Protein AF-A0A3N5JMR2-F1 (afdb_monomer_lite)

Radius of gyration: 20.79 Å; chains: 1; bounding box: 47×35×54 Å

Sequence (107 aa):
MCTTQHGGSGHGRATCRPFFVTDALKPSELREVERLVRLNRKLLPEAWDDFFGRCIVPCATSVECTDDELHVVLTDGRTLSVRLVWFPRLLAATSAQRGDWRLIGGG

Foldseek 3Di:
DDDDDDDDDDDDPPPPDPPDVVVVDDPVRVVVVVVVCVVCVPVCVVVVCVVVVPDPDWFFDDWADDLFWIWTATPVGDIDIDTCVVVVVLNPDDNVVRVPDDGDDRD

pLDDT: mean 75.93, std 22.42, range [25.28, 97.31]

Secondary structure (DSSP, 8-state):
---------S----------GGGGS-HHHHHHHHHHHHHTTTHHHHHHHHHHHT--PPPEEEEEE-SSEEEEEETTS-EEEEEGGGSHHHHTS-HHHHH-----TT-

Structure (mmCIF, N/CA/C/O backbone):
data_AF-A0A3N5JMR2-F1
#
_entry.id   AF-A0A3N5JMR2-F1
#
loop_
_atom_site.group_PDB
_atom_site.id
_atom_site.type_symbol
_atom_site.label_atom_id
_atom_site.label_alt_id
_atom_site.label_comp_id
_atom_site.label_asym_id
_atom_site.label_entity_id
_atom_site.label_seq_id
_atom_site.pdbx_PDB_ins_code
_atom_site.Cartn_x
_atom_site.Cartn_y
_atom_site.Cartn_z
_atom_site.occupancy
_atom_site.B_iso_or_equiv
_atom_site.auth_seq_id
_atom_site.auth_comp_id
_atom_site.auth_asym_id
_atom_site.auth_atom_id
_atom_site.pdbx_PDB_model_num
ATOM 1 N N . MET A 1 1 ? 25.124 9.226 3.756 1.00 31.06 1 MET A N 1
ATOM 2 C CA . MET A 1 1 ? 26.314 8.853 4.552 1.00 31.06 1 MET A CA 1
ATOM 3 C C . MET A 1 1 ? 26.407 9.813 5.728 1.00 31.06 1 MET A C 1
ATOM 5 O O . MET A 1 1 ? 26.584 10.998 5.490 1.00 31.06 1 MET A O 1
ATOM 9 N N . CYS A 1 2 ? 26.207 9.344 6.962 1.00 25.28 2 CYS A N 1
ATOM 10 C CA . CYS A 1 2 ? 26.420 10.160 8.162 1.00 25.28 2 CYS A CA 1
ATOM 11 C C . CYS A 1 2 ? 27.854 9.959 8.649 1.00 25.28 2 CYS A C 1
ATOM 13 O O . CYS A 1 2 ? 28.236 8.839 8.974 1.00 25.28 2 CYS A O 1
ATOM 15 N N . THR A 1 3 ? 28.634 11.033 8.717 1.00 39.09 3 THR A N 1
ATOM 16 C CA . THR A 1 3 ? 29.876 11.069 9.493 1.00 39.09 3 THR A CA 1
ATOM 17 C C . THR A 1 3 ? 29.540 11.541 10.903 1.00 39.09 3 THR A C 1
ATOM 19 O O . THR A 1 3 ? 29.132 12.687 11.088 1.00 39.09 3 THR A O 1
ATOM 22 N N . THR A 1 4 ? 29.692 10.667 11.895 1.00 33.31 4 THR A N 1
ATOM 23 C CA . THR A 1 4 ? 29.564 11.030 13.311 1.00 33.31 4 THR A CA 1
ATOM 24 C C . THR A 1 4 ? 30.826 11.768 13.747 1.00 33.31 4 THR A C 1
ATOM 26 O O . THR A 1 4 ? 31.901 11.175 13.788 1.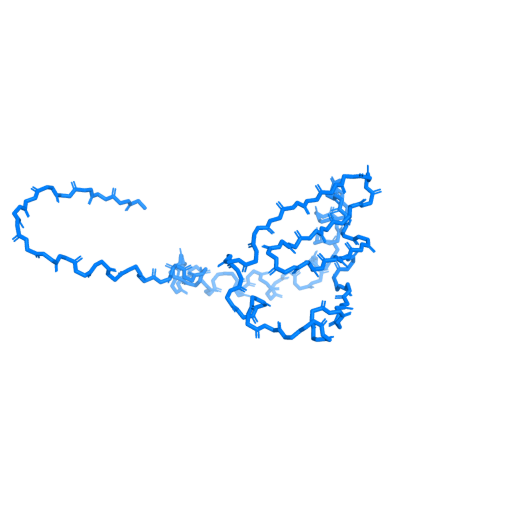00 33.31 4 THR A O 1
ATOM 29 N N . GLN A 1 5 ? 30.709 13.049 14.096 1.00 36.69 5 GLN A N 1
ATOM 30 C CA . GLN A 1 5 ? 31.699 13.720 14.939 1.00 36.69 5 GLN A CA 1
ATOM 31 C C . GLN A 1 5 ? 31.189 13.689 16.380 1.00 36.69 5 GLN A C 1
ATOM 33 O O . GLN A 1 5 ? 30.111 14.200 16.680 1.00 36.69 5 GLN A O 1
ATOM 38 N N . HIS A 1 6 ? 31.953 13.052 17.266 1.00 38.69 6 HIS A N 1
ATOM 39 C CA . HIS A 1 6 ? 31.729 13.128 18.704 1.00 38.69 6 HIS A CA 1
ATOM 40 C C . HIS A 1 6 ? 32.372 14.401 19.255 1.00 38.69 6 HIS A C 1
ATOM 42 O O . HIS A 1 6 ? 33.583 14.579 19.156 1.00 38.69 6 HIS A O 1
ATOM 48 N N . GLY A 1 7 ? 31.562 15.249 19.886 1.00 32.47 7 GLY A N 1
ATOM 49 C CA . GLY A 1 7 ? 32.048 16.357 20.698 1.00 32.47 7 GLY A CA 1
ATOM 50 C C . GLY A 1 7 ? 30.917 17.111 21.394 1.00 32.47 7 GLY A C 1
ATOM 51 O O . GLY A 1 7 ? 30.145 17.788 20.733 1.00 32.47 7 GLY A O 1
ATOM 52 N N . GLY A 1 8 ? 30.868 17.004 22.727 1.00 34.03 8 GLY A N 1
ATOM 53 C CA . GLY A 1 8 ? 30.405 18.069 23.627 1.00 34.03 8 GLY A CA 1
ATOM 54 C C . GLY A 1 8 ? 28.898 18.307 23.775 1.00 34.03 8 GLY A C 1
ATOM 55 O O . GLY A 1 8 ? 28.266 18.907 22.921 1.00 34.03 8 GLY A O 1
ATOM 56 N N . SER A 1 9 ? 28.371 17.891 24.931 1.00 44.53 9 SER A N 1
ATOM 57 C CA . SER A 1 9 ? 27.220 18.434 25.678 1.00 44.53 9 SER A CA 1
ATOM 58 C C . SER A 1 9 ? 26.415 19.590 25.047 1.00 44.53 9 SER A C 1
ATOM 60 O O . SER A 1 9 ? 26.922 20.700 24.899 1.00 44.53 9 SER A O 1
ATOM 62 N N . GLY A 1 10 ? 25.112 19.357 24.832 1.00 37.44 10 GLY A N 1
ATOM 63 C CA . GLY A 1 10 ? 24.105 20.419 24.715 1.00 37.44 10 GLY A CA 1
ATOM 64 C C . GLY A 1 10 ? 23.181 20.302 23.502 1.00 37.44 10 GLY A C 1
ATOM 65 O O . GLY A 1 10 ? 23.454 20.882 22.463 1.00 37.44 10 GLY A O 1
ATOM 66 N N . HIS A 1 11 ? 22.067 19.573 23.655 1.00 40.94 11 HIS A N 1
ATOM 67 C CA . HIS A 1 11 ? 20.834 19.664 22.850 1.00 40.94 11 HIS A CA 1
ATOM 68 C C . HIS A 1 11 ? 21.004 19.999 21.352 1.00 40.94 11 HIS A C 1
ATOM 70 O O . HIS A 1 11 ? 20.530 21.023 20.859 1.00 40.94 11 HIS A O 1
ATOM 76 N N . GLY A 1 12 ? 21.631 19.090 20.604 1.00 31.31 12 GLY A N 1
ATOM 77 C CA . GLY A 1 12 ? 21.671 19.154 19.146 1.00 31.31 12 GLY A CA 1
ATOM 78 C C . GLY A 1 12 ? 20.295 18.857 18.553 1.00 31.31 12 GLY A C 1
ATOM 79 O O . GLY A 1 12 ? 19.872 17.704 18.489 1.00 31.31 12 GLY A O 1
ATOM 80 N N . ARG A 1 13 ? 19.582 19.891 18.098 1.00 36.47 13 ARG A N 1
ATOM 81 C CA . ARG A 1 13 ? 18.386 19.726 17.264 1.00 36.47 13 ARG A CA 1
ATOM 82 C C . ARG A 1 13 ? 18.847 19.214 15.895 1.00 36.47 13 ARG A C 1
ATOM 84 O O . ARG A 1 13 ? 19.197 19.999 15.017 1.00 36.47 13 ARG A O 1
ATOM 91 N N . ALA A 1 14 ? 18.890 17.892 15.735 1.00 36.31 14 ALA A N 1
ATOM 92 C CA . ALA A 1 14 ? 19.157 17.252 14.455 1.00 36.31 14 ALA A CA 1
ATOM 93 C C . ALA A 1 14 ? 18.028 17.617 13.483 1.00 36.31 14 ALA A C 1
ATOM 95 O O . ALA A 1 14 ? 16.914 17.104 13.566 1.00 36.31 14 ALA A O 1
ATOM 96 N N . THR A 1 15 ? 18.300 18.554 12.577 1.00 39.81 15 THR A N 1
ATOM 97 C CA . THR A 1 15 ? 17.412 18.812 11.448 1.00 39.81 15 THR A CA 1
ATOM 98 C C . THR A 1 15 ? 17.746 17.787 10.373 1.00 39.81 15 THR A C 1
ATOM 100 O O . THR A 1 15 ? 18.621 17.983 9.535 1.00 39.81 15 THR A O 1
ATOM 103 N N . CYS A 1 16 ? 17.071 16.639 10.420 1.00 36.09 16 CYS A N 1
ATOM 104 C CA . CYS A 1 16 ? 17.042 15.737 9.277 1.00 36.09 16 CYS A CA 1
ATOM 105 C C . CYS A 1 16 ? 16.300 16.460 8.150 1.00 36.09 16 CYS A C 1
ATOM 107 O O . CYS A 1 16 ? 15.072 16.543 8.160 1.00 36.09 16 CYS A O 1
ATOM 109 N N . ARG A 1 17 ? 17.041 17.033 7.197 1.00 43.38 17 ARG A N 1
ATOM 110 C CA . ARG A 1 17 ? 16.448 17.454 5.927 1.00 43.38 17 ARG A CA 1
ATOM 111 C C . ARG A 1 17 ? 15.899 16.201 5.234 1.00 43.38 17 ARG A C 1
ATOM 113 O O . ARG A 1 17 ? 16.643 15.224 5.135 1.00 43.38 17 ARG A O 1
ATOM 120 N N . PRO A 1 18 ? 14.633 16.192 4.781 1.00 40.28 18 PRO A N 1
ATOM 121 C CA . PRO A 1 18 ? 14.132 15.091 3.976 1.00 40.28 18 PRO A CA 1
ATOM 122 C C . PRO A 1 18 ? 15.001 15.001 2.725 1.00 40.28 18 PRO A C 1
ATOM 124 O O . PRO A 1 18 ? 15.173 15.997 2.029 1.00 40.28 18 PRO A O 1
ATOM 127 N N . PHE A 1 19 ? 15.577 13.832 2.466 1.00 40.25 19 PHE A N 1
ATOM 128 C CA . PHE A 1 19 ? 16.265 13.577 1.211 1.00 40.25 19 PHE A CA 1
ATOM 129 C C . PHE A 1 19 ? 15.189 13.406 0.140 1.00 40.25 19 PHE A C 1
ATOM 131 O O . PHE A 1 19 ? 14.598 12.333 0.009 1.00 40.25 19 PHE A O 1
ATOM 138 N N . PHE A 1 20 ? 14.863 14.479 -0.575 1.00 43.94 20 PHE A N 1
ATOM 139 C CA . PHE A 1 20 ? 14.025 14.362 -1.760 1.00 43.94 20 PHE A CA 1
ATOM 140 C C . PHE A 1 20 ? 14.869 13.743 -2.876 1.00 43.94 20 PHE A C 1
ATOM 142 O O . PHE A 1 20 ? 16.053 14.037 -2.995 1.00 43.94 20 PHE A O 1
ATOM 149 N N . VAL A 1 21 ? 14.280 12.898 -3.727 1.00 48.41 21 VAL A N 1
ATOM 150 C CA . VAL A 1 21 ? 14.987 12.279 -4.871 1.00 48.41 21 VAL A CA 1
ATOM 151 C C . VAL A 1 21 ? 15.673 13.332 -5.762 1.00 48.41 21 VAL A C 1
ATOM 153 O O . VAL A 1 21 ? 16.700 13.061 -6.377 1.00 48.41 21 VAL A O 1
ATOM 156 N N . THR A 1 22 ? 15.163 14.565 -5.775 1.00 48.00 22 THR A N 1
ATOM 157 C CA . THR A 1 22 ? 15.752 15.711 -6.480 1.00 48.00 22 THR A CA 1
ATOM 158 C C . THR A 1 22 ? 17.050 16.237 -5.861 1.00 48.00 22 THR A C 1
ATOM 160 O O . THR A 1 22 ? 17.845 16.826 -6.583 1.00 48.00 22 THR A O 1
ATOM 163 N N . ASP A 1 23 ? 17.305 16.005 -4.569 1.00 55.50 23 ASP A N 1
ATOM 164 C CA . ASP A 1 23 ? 18.566 16.374 -3.902 1.00 55.50 23 ASP A CA 1
ATOM 165 C C . ASP A 1 23 ? 19.717 15.413 -4.256 1.00 55.50 23 ASP A C 1
ATOM 167 O O . ASP A 1 23 ? 20.884 15.704 -3.989 1.00 55.50 23 ASP A O 1
ATOM 171 N N . ALA A 1 24 ? 19.408 14.267 -4.873 1.00 63.91 24 ALA A N 1
ATOM 172 C CA . ALA A 1 24 ? 20.385 13.256 -5.271 1.00 63.91 24 ALA A CA 1
ATOM 173 C C . ALA A 1 24 ? 21.081 13.560 -6.610 1.00 63.91 24 ALA A C 1
ATOM 175 O O . ALA A 1 24 ? 22.109 12.954 -6.917 1.00 63.91 24 ALA A O 1
ATOM 176 N N . LEU A 1 25 ? 20.533 14.473 -7.420 1.00 72.25 25 LEU A N 1
ATOM 177 C CA . LEU A 1 25 ? 20.964 14.700 -8.800 1.00 72.25 25 LEU A CA 1
ATOM 178 C C . LEU A 1 25 ? 21.402 16.149 -9.011 1.00 72.25 25 LEU A C 1
ATOM 180 O O . LEU A 1 25 ? 20.690 17.099 -8.695 1.00 72.25 25 LEU A O 1
ATOM 184 N N . LYS A 1 26 ? 22.590 16.330 -9.594 1.00 86.25 26 LYS A N 1
ATOM 185 C CA . LYS A 1 26 ? 23.085 17.661 -9.966 1.00 86.25 26 LYS A CA 1
ATOM 186 C C . LYS A 1 26 ? 22.267 18.210 -11.149 1.00 86.25 26 LYS A C 1
ATOM 188 O O . LYS A 1 26 ? 21.781 17.429 -11.966 1.00 86.25 26 LYS A O 1
ATOM 193 N N . PRO A 1 27 ? 22.191 19.539 -11.347 1.00 83.38 27 PRO A N 1
ATOM 194 C CA . PRO A 1 27 ? 21.439 20.125 -12.462 1.00 83.38 27 PRO A CA 1
ATOM 195 C C . PRO A 1 27 ? 21.873 19.659 -13.863 1.00 83.38 27 PRO A C 1
ATOM 197 O O . PRO A 1 27 ? 21.063 19.673 -14.784 1.00 83.38 27 PRO A O 1
ATOM 200 N N . SER A 1 28 ? 23.139 19.262 -14.053 1.00 85.00 28 SER A N 1
ATOM 201 C CA . SER A 1 28 ? 23.612 18.661 -15.311 1.00 85.00 28 SER A CA 1
ATOM 202 C C . SER A 1 28 ? 23.012 17.281 -15.554 1.00 85.00 28 SER A C 1
ATOM 204 O O . SER A 1 28 ? 22.589 17.000 -16.669 1.00 85.00 28 SER A O 1
ATOM 206 N N . GLU A 1 29 ? 22.922 16.470 -14.502 1.00 84.44 29 GLU A N 1
ATOM 207 C CA . GLU A 1 29 ? 22.312 15.143 -14.543 1.00 84.44 29 GLU A CA 1
ATOM 208 C C . GLU A 1 29 ? 20.820 15.263 -14.852 1.00 84.44 29 GLU A C 1
ATOM 210 O O . GLU A 1 29 ? 20.305 14.523 -15.676 1.00 84.44 29 GLU A O 1
ATOM 215 N N . LEU A 1 30 ? 20.130 16.248 -14.265 1.00 84.12 30 LEU A N 1
ATOM 216 C CA . LEU A 1 30 ? 18.711 16.491 -14.548 1.00 84.12 30 LEU A CA 1
ATOM 217 C C . LEU A 1 30 ? 18.464 16.901 -16.004 1.00 84.12 30 LEU A C 1
ATOM 219 O O . LEU A 1 30 ? 17.535 16.394 -16.627 1.00 84.12 30 LEU A O 1
ATOM 223 N N . ARG A 1 31 ? 19.313 17.770 -16.570 1.00 86.69 31 ARG A N 1
ATOM 224 C CA . ARG A 1 31 ? 19.237 18.118 -17.999 1.00 86.69 31 ARG A CA 1
ATOM 225 C C . ARG A 1 31 ? 19.503 16.914 -18.892 1.00 86.69 31 ARG A C 1
ATOM 227 O O . ARG A 1 31 ? 18.872 16.776 -19.936 1.00 86.69 31 ARG A O 1
ATOM 234 N N . GLU A 1 32 ? 20.424 16.047 -18.487 1.00 89.44 32 GLU A N 1
ATOM 235 C CA . GLU A 1 32 ? 20.725 14.831 -19.231 1.00 89.44 32 GLU A CA 1
ATOM 236 C C . GLU A 1 32 ? 19.573 13.825 -19.155 1.00 89.44 32 GLU A C 1
ATOM 238 O 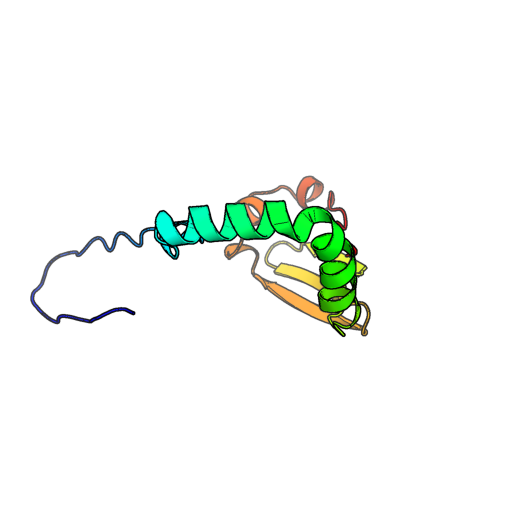O . GLU A 1 32 ? 19.162 13.292 -20.182 1.00 89.44 32 GLU A O 1
ATOM 243 N N . VAL A 1 33 ? 18.962 13.644 -17.984 1.00 87.56 33 VAL A N 1
ATOM 244 C CA . VAL A 1 33 ? 17.739 12.846 -17.826 1.00 87.56 33 VAL A CA 1
ATOM 245 C C . VAL A 1 33 ? 16.617 13.404 -18.700 1.00 87.56 33 VAL A C 1
ATOM 247 O O . VAL A 1 33 ? 15.987 12.644 -19.429 1.00 87.56 33 VAL A O 1
ATOM 250 N N . GLU A 1 34 ? 16.391 14.720 -18.708 1.00 89.00 34 GLU A N 1
ATOM 251 C CA . GLU A 1 34 ? 15.373 15.341 -19.562 1.00 89.00 34 GLU A CA 1
ATOM 252 C C . GLU A 1 34 ? 15.653 15.097 -21.055 1.00 89.00 34 GLU A C 1
ATOM 254 O O . GLU A 1 34 ? 14.752 14.713 -21.810 1.00 89.00 34 GLU A O 1
ATOM 259 N N . ARG A 1 35 ? 16.914 15.258 -21.481 1.00 92.19 35 ARG A N 1
ATOM 260 C CA . ARG A 1 35 ? 17.359 14.965 -22.851 1.00 92.19 35 ARG A CA 1
ATOM 261 C C . ARG A 1 35 ? 17.058 13.514 -23.211 1.00 92.19 35 ARG A C 1
ATOM 263 O O . ARG A 1 35 ? 16.467 13.256 -24.260 1.00 92.19 35 ARG A O 1
ATOM 270 N N . LEU A 1 36 ? 17.425 12.576 -22.343 1.00 88.00 36 LEU A N 1
ATOM 271 C CA . LEU A 1 36 ? 17.224 11.146 -22.555 1.00 88.00 36 LEU A CA 1
ATOM 272 C C . LEU A 1 36 ? 15.738 10.772 -22.573 1.00 88.00 36 LEU A C 1
ATOM 274 O O . LEU A 1 36 ? 15.333 9.992 -23.436 1.00 88.00 36 LEU A O 1
ATOM 278 N N . VAL A 1 37 ? 14.913 11.369 -21.709 1.00 88.94 37 VAL A N 1
ATOM 279 C CA . VAL A 1 37 ? 13.455 11.171 -21.702 1.00 88.94 37 VAL A CA 1
ATOM 280 C C . VAL A 1 37 ? 12.829 11.658 -23.006 1.00 88.94 37 VAL A C 1
ATOM 282 O O . VAL A 1 37 ? 12.031 10.950 -23.622 1.00 88.94 37 VAL A O 1
ATOM 285 N N . ARG A 1 38 ? 13.227 12.842 -23.484 1.00 86.88 38 ARG A N 1
ATOM 286 C CA . ARG A 1 38 ? 12.743 13.392 -24.755 1.00 86.88 38 ARG A CA 1
ATOM 287 C C . ARG A 1 38 ? 13.166 12.531 -25.949 1.00 86.88 38 ARG A C 1
ATOM 289 O O . ARG A 1 38 ? 12.336 12.274 -26.821 1.00 86.88 38 ARG A O 1
ATOM 296 N N . LEU A 1 39 ? 14.426 12.091 -25.993 1.00 90.81 39 LEU A N 1
ATOM 297 C CA . LEU A 1 39 ? 14.964 11.279 -27.091 1.00 90.81 39 LEU A CA 1
ATOM 298 C C . LEU A 1 39 ? 14.333 9.883 -27.153 1.00 90.81 39 LEU A C 1
ATOM 300 O O . LEU A 1 39 ? 14.084 9.377 -28.244 1.00 90.81 39 LEU A O 1
ATOM 304 N N . ASN A 1 40 ? 14.011 9.289 -26.002 1.00 87.69 40 ASN A N 1
ATOM 305 C CA . ASN A 1 40 ? 13.494 7.923 -25.915 1.00 87.69 40 ASN A CA 1
ATOM 306 C C . ASN A 1 40 ? 11.980 7.855 -25.685 1.00 87.69 40 ASN A C 1
ATOM 308 O O . ASN A 1 40 ? 11.467 6.788 -25.373 1.00 87.69 40 ASN A O 1
ATOM 312 N N . ARG A 1 41 ? 11.231 8.951 -25.882 1.00 82.75 41 ARG A N 1
ATOM 313 C CA . ARG A 1 41 ? 9.784 9.031 -25.592 1.00 82.75 41 ARG A CA 1
ATOM 314 C C . ARG A 1 41 ? 8.948 7.875 -26.164 1.00 82.75 41 ARG A C 1
ATOM 316 O O . ARG A 1 41 ? 7.928 7.539 -25.581 1.00 82.75 41 ARG A O 1
ATOM 323 N N . LYS A 1 42 ? 9.340 7.305 -27.310 1.00 80.94 42 LYS A N 1
ATOM 324 C CA . LYS A 1 42 ? 8.647 6.160 -27.934 1.00 80.94 42 LYS A CA 1
ATOM 325 C C . LYS A 1 42 ? 9.052 4.805 -27.348 1.00 80.94 42 LYS A C 1
ATOM 327 O O . LYS A 1 42 ? 8.218 3.921 -27.276 1.00 80.94 42 LYS A O 1
ATOM 332 N N . LEU A 1 43 ? 10.312 4.668 -26.941 1.00 75.75 43 LEU A N 1
ATOM 333 C CA . LEU A 1 43 ? 10.880 3.427 -26.409 1.00 75.75 43 LEU A CA 1
ATOM 334 C C . LEU A 1 43 ? 10.635 3.282 -24.908 1.00 75.75 43 LEU A C 1
ATOM 336 O O . LEU A 1 43 ? 10.589 2.170 -24.402 1.00 75.75 43 LEU A O 1
ATOM 340 N N . LEU A 1 44 ? 10.482 4.400 -24.192 1.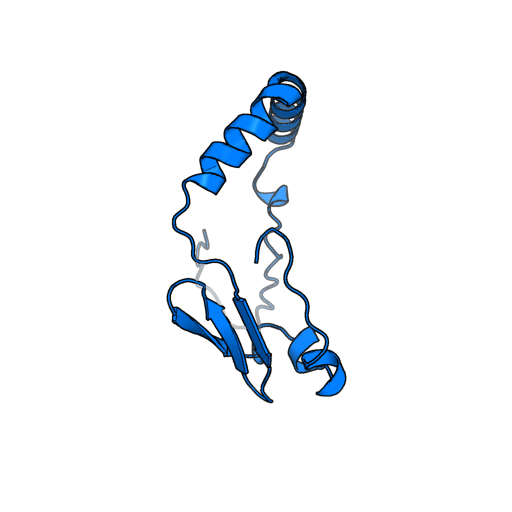00 72.62 44 LEU A N 1
ATOM 341 C CA . LEU A 1 44 ? 10.236 4.387 -22.757 1.00 72.62 44 LEU A CA 1
ATOM 342 C C . LEU A 1 44 ? 8.949 3.637 -22.399 1.00 72.62 44 LEU A C 1
ATOM 344 O O . LEU A 1 44 ? 9.065 2.776 -21.550 1.00 72.62 44 LEU A O 1
ATOM 348 N N . PRO A 1 45 ? 7.779 3.852 -23.029 1.00 66.50 45 PRO A N 1
ATOM 349 C CA . PRO A 1 45 ? 6.580 3.074 -22.711 1.00 66.50 45 PRO A CA 1
ATOM 350 C C . PRO A 1 45 ? 6.779 1.564 -22.906 1.00 66.50 45 PRO A C 1
ATOM 352 O O . PRO A 1 45 ? 6.539 0.801 -21.983 1.00 66.50 45 PRO A O 1
ATOM 355 N N . GLU A 1 46 ? 7.320 1.143 -24.055 1.00 63.56 46 GLU A N 1
ATOM 356 C CA . GLU A 1 46 ? 7.533 -0.279 -24.366 1.00 63.56 46 GLU A CA 1
ATOM 357 C C . GLU A 1 46 ? 8.547 -0.937 -23.418 1.00 63.56 46 GLU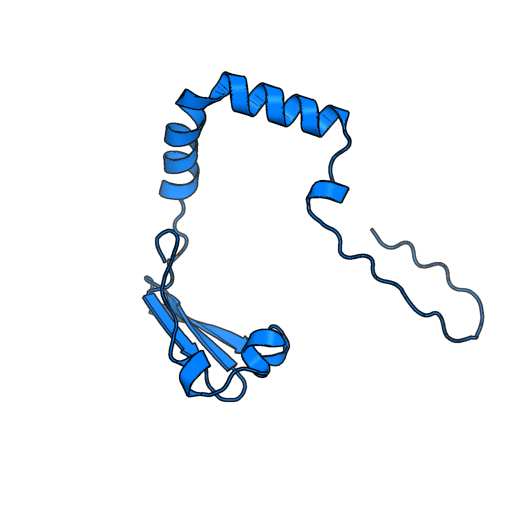 A C 1
ATOM 359 O O . GLU A 1 46 ? 8.315 -2.027 -22.902 1.00 63.56 46 GLU A O 1
ATOM 364 N N . ALA A 1 47 ? 9.668 -0.264 -23.148 1.00 68.62 47 ALA A N 1
ATOM 365 C CA . ALA A 1 47 ? 10.698 -0.775 -22.252 1.00 68.62 47 ALA A CA 1
ATOM 366 C C . ALA A 1 47 ? 10.295 -0.684 -20.773 1.00 68.62 47 ALA A C 1
ATOM 368 O O . ALA A 1 47 ? 10.722 -1.520 -19.981 1.00 68.62 47 ALA A O 1
ATOM 369 N N . TRP A 1 48 ? 9.497 0.313 -20.379 1.00 69.44 48 TRP A N 1
ATOM 370 C CA . TRP A 1 48 ? 8.961 0.423 -19.021 1.00 69.44 48 TRP A CA 1
ATOM 371 C C . TRP A 1 48 ? 7.949 -0.682 -18.749 1.00 69.44 48 TRP A C 1
ATOM 373 O O . TRP A 1 48 ? 8.049 -1.326 -17.707 1.00 69.44 48 TRP A O 1
ATOM 383 N N . ASP A 1 49 ? 7.044 -0.944 -19.690 1.00 63.16 49 ASP A N 1
ATOM 384 C CA . ASP A 1 49 ? 6.088 -2.044 -19.582 1.00 63.16 49 ASP A CA 1
ATOM 385 C C . ASP A 1 49 ? 6.805 -3.400 -19.547 1.00 63.16 49 ASP A C 1
ATOM 387 O O . ASP A 1 49 ? 6.388 -4.287 -18.817 1.00 63.16 49 ASP A O 1
ATOM 391 N N . ASP A 1 50 ? 7.928 -3.569 -20.250 1.00 65.06 50 ASP A N 1
ATOM 392 C CA . ASP A 1 50 ? 8.722 -4.806 -20.218 1.00 65.06 50 ASP A CA 1
ATOM 393 C C . ASP A 1 50 ? 9.563 -4.949 -18.929 1.00 65.06 50 ASP A C 1
ATOM 395 O O . ASP A 1 50 ? 9.661 -6.032 -18.342 1.00 65.06 50 ASP A O 1
ATOM 399 N N . PHE A 1 51 ? 10.144 -3.846 -18.442 1.00 60.31 51 PHE A N 1
ATOM 400 C CA . PHE A 1 51 ? 10.941 -3.804 -17.211 1.00 60.31 51 PHE A CA 1
ATOM 401 C C . PHE A 1 51 ? 10.079 -4.020 -15.959 1.00 60.31 51 PHE A C 1
ATOM 403 O O . PHE A 1 51 ? 10.454 -4.802 -15.083 1.00 60.31 51 PHE A O 1
ATOM 410 N N . PHE A 1 52 ? 8.913 -3.373 -15.880 1.00 55.75 52 PHE A N 1
ATOM 411 C CA . PHE A 1 52 ? 7.958 -3.571 -14.788 1.00 55.75 52 PHE A CA 1
ATOM 412 C C . PHE A 1 52 ? 7.020 -4.768 -15.023 1.00 55.75 52 PHE A C 1
ATOM 414 O O . PHE A 1 52 ? 6.559 -5.364 -14.055 1.00 55.75 52 PHE A O 1
ATOM 421 N N . GLY A 1 53 ? 6.783 -5.193 -16.267 1.00 54.47 53 GLY A N 1
ATOM 422 C CA . GLY A 1 53 ? 5.875 -6.299 -16.611 1.00 54.47 53 GLY A CA 1
ATOM 423 C C . GLY A 1 53 ? 6.468 -7.702 -16.477 1.00 54.47 53 GLY A C 1
ATOM 424 O O . GLY A 1 53 ? 5.716 -8.667 -16.369 1.00 54.47 53 GLY A O 1
ATOM 425 N N . ARG A 1 54 ? 7.801 -7.847 -16.405 1.00 56.56 54 ARG A N 1
ATOM 426 C CA . ARG A 1 54 ? 8.459 -9.095 -15.952 1.00 56.56 54 ARG A CA 1
ATOM 427 C C . ARG A 1 54 ? 8.731 -9.135 -14.449 1.00 56.56 54 ARG A C 1
ATOM 429 O O . 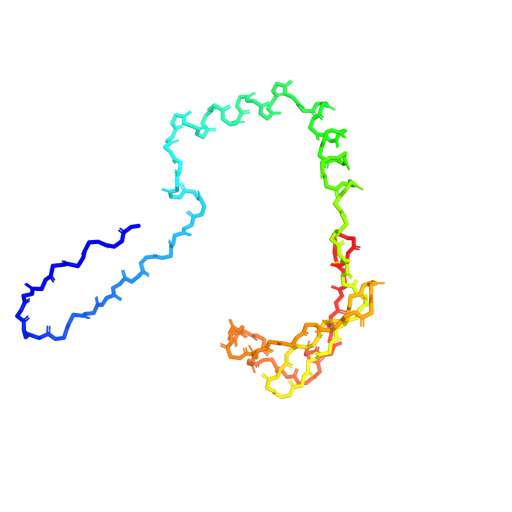ARG A 1 54 ? 9.377 -10.060 -13.953 1.00 56.56 54 ARG A O 1
ATOM 436 N N . CYS A 1 55 ? 8.252 -8.143 -13.710 1.00 50.09 55 CYS A N 1
ATOM 437 C CA . CYS A 1 55 ? 8.416 -8.096 -12.275 1.00 50.09 55 CYS A CA 1
ATOM 438 C C . CYS A 1 55 ? 7.385 -9.041 -11.638 1.00 50.09 55 CYS A C 1
ATOM 440 O O . CYS A 1 55 ? 6.192 -8.752 -11.623 1.00 50.09 55 CYS A O 1
ATOM 442 N N . ILE A 1 56 ? 7.840 -10.175 -11.092 1.00 64.31 56 ILE A N 1
ATOM 443 C CA . ILE A 1 56 ? 7.055 -11.027 -10.175 1.00 64.31 56 ILE A CA 1
ATOM 444 C C . ILE A 1 56 ? 6.910 -10.283 -8.830 1.00 64.31 56 ILE A C 1
ATOM 446 O O . ILE A 1 56 ? 7.264 -10.793 -7.768 1.00 64.31 56 ILE A O 1
ATOM 450 N N . VAL A 1 57 ? 6.490 -9.020 -8.861 1.00 73.12 57 VAL A N 1
ATOM 451 C CA . VAL A 1 57 ? 6.090 -8.298 -7.660 1.00 73.12 57 VAL A CA 1
ATOM 452 C C . VAL A 1 57 ? 4.613 -8.559 -7.478 1.00 73.12 57 VAL A C 1
ATOM 454 O O . VAL A 1 57 ? 3.825 -8.277 -8.381 1.00 73.12 57 VAL A O 1
ATOM 457 N N . PRO A 1 58 ? 4.216 -9.146 -6.346 1.00 86.88 58 PRO A N 1
ATOM 458 C CA . PRO A 1 58 ? 2.806 -9.297 -6.094 1.00 86.88 58 PRO A CA 1
ATOM 459 C C . PRO A 1 58 ? 2.145 -7.920 -5.985 1.00 86.88 58 PRO A C 1
ATOM 461 O O . PRO A 1 58 ? 2.628 -7.030 -5.280 1.00 86.88 58 PRO A O 1
ATOM 464 N N . CYS A 1 59 ? 1.029 -7.765 -6.682 1.00 90.38 59 CYS A N 1
ATOM 465 C CA . CYS A 1 59 ? 0.199 -6.572 -6.618 1.00 90.38 59 CYS A CA 1
ATOM 466 C C . CYS A 1 59 ? -0.695 -6.638 -5.375 1.00 90.38 59 CYS A C 1
ATOM 468 O O . CYS A 1 59 ? -1.028 -7.729 -4.902 1.00 90.38 59 CYS A O 1
ATOM 470 N N . ALA A 1 60 ? -1.108 -5.482 -4.857 1.00 93.06 60 ALA A N 1
ATOM 471 C CA . ALA A 1 60 ? -2.124 -5.439 -3.815 1.00 93.06 60 ALA A CA 1
ATOM 472 C C . ALA A 1 60 ? -3.483 -5.877 -4.384 1.00 93.06 60 ALA A C 1
ATOM 474 O O . ALA A 1 60 ? -3.870 -5.470 -5.477 1.00 93.06 60 ALA A O 1
ATOM 475 N N . THR A 1 61 ? -4.213 -6.704 -3.641 1.00 94.62 61 THR A N 1
ATOM 476 C CA . THR A 1 61 ? -5.571 -7.154 -3.994 1.00 94.62 61 THR A CA 1
ATOM 477 C C . THR A 1 61 ? -6.627 -6.617 -3.045 1.00 94.62 61 THR A C 1
ATOM 479 O O . THR A 1 61 ? -7.771 -6.415 -3.445 1.00 94.62 61 THR A O 1
ATOM 482 N N . SER A 1 62 ? -6.264 -6.377 -1.788 1.00 95.06 62 SER A N 1
ATOM 483 C CA . SER A 1 62 ? -7.146 -5.741 -0.817 1.00 95.06 62 SER A CA 1
ATOM 484 C C . SER A 1 62 ? -6.352 -5.040 0.268 1.00 95.06 62 SER A C 1
ATOM 486 O O . SER A 1 62 ? -5.210 -5.402 0.560 1.00 95.06 62 SER A O 1
ATOM 488 N N . VAL A 1 63 ? -6.989 -4.046 0.876 1.00 96.00 63 VAL A N 1
ATOM 489 C CA . VAL A 1 63 ? -6.430 -3.273 1.978 1.00 96.00 63 VAL A CA 1
ATOM 490 C C . VAL A 1 63 ? -7.423 -3.267 3.133 1.00 96.00 63 VAL A C 1
ATOM 492 O O . VAL A 1 63 ? -8.627 -3.130 2.931 1.00 96.00 63 VAL A O 1
ATOM 495 N N . GLU A 1 64 ? -6.915 -3.404 4.349 1.00 95.75 64 GLU A N 1
ATOM 496 C CA . GLU A 1 64 ? -7.682 -3.229 5.575 1.00 95.75 64 GLU A CA 1
ATOM 497 C C . GLU A 1 64 ? -6.881 -2.352 6.534 1.00 95.75 64 GLU A C 1
ATOM 499 O O . GLU A 1 64 ? -5.686 -2.554 6.732 1.00 95.75 64 GLU A O 1
ATOM 504 N N . CYS A 1 65 ? -7.539 -1.362 7.128 1.00 95.75 65 CYS A N 1
ATOM 505 C CA . CYS A 1 65 ? -6.952 -0.537 8.174 1.00 95.75 65 CYS A CA 1
ATOM 506 C C . CYS A 1 65 ? -7.671 -0.834 9.487 1.00 95.75 65 CYS A C 1
ATOM 508 O O . CYS A 1 65 ? -8.868 -0.565 9.604 1.00 95.75 65 CYS A O 1
ATOM 510 N N . THR A 1 66 ? -6.938 -1.332 10.473 1.00 93.31 66 THR A N 1
ATOM 511 C CA . THR A 1 66 ? -7.416 -1.447 11.853 1.00 93.31 66 THR A CA 1
ATOM 512 C C . THR A 1 66 ? -7.120 -0.151 12.606 1.00 93.31 66 THR A C 1
ATOM 514 O O . THR A 1 66 ? -6.743 0.854 11.994 1.00 93.31 66 THR A O 1
ATOM 517 N N . ASP A 1 67 ? -7.298 -0.133 13.927 1.00 91.94 67 ASP A N 1
ATOM 518 C CA . ASP A 1 67 ? -6.980 1.044 14.739 1.00 91.94 67 ASP A CA 1
ATOM 519 C C . ASP A 1 67 ? -5.476 1.366 14.736 1.00 91.94 67 ASP A C 1
ATOM 521 O O . ASP A 1 67 ? -5.115 2.548 14.686 1.00 91.94 67 ASP A O 1
ATOM 525 N N . ASP A 1 68 ? -4.626 0.337 14.651 1.00 94.62 68 ASP A N 1
ATOM 526 C CA . ASP A 1 68 ? -3.173 0.442 14.820 1.00 94.62 68 ASP A CA 1
ATOM 527 C C . ASP A 1 68 ? -2.355 -0.037 13.613 1.00 94.62 68 ASP A C 1
ATOM 529 O O . ASP A 1 68 ? -1.184 0.339 13.475 1.00 94.62 68 ASP A O 1
ATOM 533 N N . GLU A 1 69 ? -2.939 -0.843 12.723 1.00 96.69 69 GLU A N 1
ATOM 534 C CA . GLU 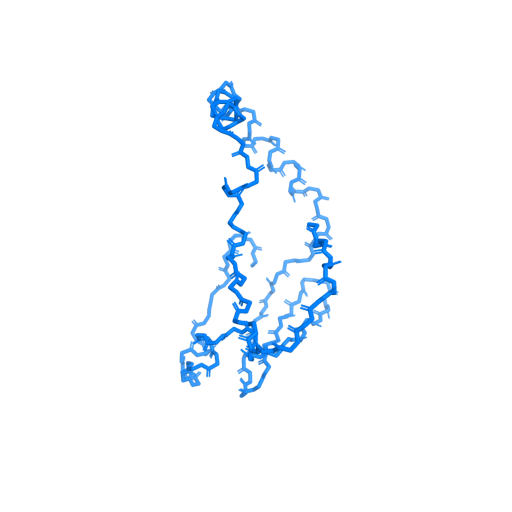A 1 69 ? -2.229 -1.497 11.622 1.00 96.69 69 GLU A CA 1
ATOM 535 C C . GLU A 1 69 ? -2.914 -1.314 10.263 1.00 96.69 69 GLU A C 1
ATOM 537 O O . GLU A 1 69 ? -4.126 -1.146 10.144 1.00 96.69 69 GLU A O 1
ATOM 542 N N . LEU A 1 70 ? -2.091 -1.342 9.220 1.00 96.94 70 LEU A N 1
ATOM 543 C CA . LEU A 1 70 ? -2.489 -1.441 7.825 1.00 96.94 70 LEU A CA 1
ATOM 544 C C . LEU A 1 70 ? -2.108 -2.836 7.332 1.00 96.94 70 LEU A C 1
ATOM 546 O O . LEU A 1 70 ? -0.926 -3.195 7.348 1.00 96.94 70 LEU A O 1
ATOM 550 N N . HIS A 1 71 ? -3.102 -3.580 6.865 1.00 97.31 71 HIS A N 1
ATOM 551 C CA . HIS A 1 71 ? -2.948 -4.880 6.236 1.00 97.31 71 HIS A CA 1
ATOM 552 C C . HIS A 1 71 ? -3.155 -4.762 4.730 1.00 97.31 71 HIS A C 1
ATOM 554 O O . HIS A 1 71 ? -4.127 -4.162 4.269 1.00 97.31 71 HIS A O 1
ATOM 560 N N . VAL A 1 72 ? -2.252 -5.357 3.955 1.00 96.50 72 VAL A N 1
ATOM 561 C CA . VAL A 1 72 ? -2.351 -5.416 2.494 1.00 96.50 72 VAL A CA 1
ATOM 562 C C . VAL A 1 72 ? -2.214 -6.862 2.055 1.00 96.50 72 VAL A C 1
ATOM 564 O O . VAL A 1 72 ? -1.176 -7.482 2.288 1.00 96.50 72 VAL A O 1
ATOM 567 N N . VAL A 1 73 ? -3.257 -7.390 1.421 1.00 96.12 73 VAL A N 1
ATOM 568 C CA . VAL A 1 73 ? -3.233 -8.724 0.815 1.00 96.12 73 VAL A CA 1
ATOM 569 C C . VAL A 1 73 ? -2.643 -8.610 -0.578 1.00 96.12 73 VAL A C 1
ATOM 571 O O . VAL A 1 73 ? -2.949 -7.679 -1.325 1.00 96.12 73 VAL A O 1
ATOM 574 N N . LEU A 1 74 ? -1.780 -9.558 -0.900 1.00 94.62 74 LEU A N 1
ATOM 575 C CA . LEU A 1 74 ? -1.020 -9.626 -2.131 1.00 94.62 74 LEU A CA 1
ATOM 576 C C . LEU A 1 74 ? -1.557 -10.734 -3.044 1.00 94.62 74 LEU A C 1
ATOM 578 O O . LEU A 1 74 ? -2.086 -11.739 -2.570 1.00 94.62 74 LEU A O 1
ATOM 582 N N . THR A 1 75 ? -1.370 -10.590 -4.359 1.00 92.94 75 THR A N 1
ATOM 583 C CA . THR A 1 75 ? -1.831 -11.574 -5.363 1.00 92.94 75 THR A CA 1
ATOM 584 C C . THR A 1 75 ? -1.275 -12.987 -5.170 1.00 92.94 75 THR A C 1
ATOM 586 O O . THR A 1 75 ? -1.853 -13.942 -5.683 1.00 92.94 75 THR A O 1
ATOM 589 N N . ASP A 1 76 ? -0.178 -13.145 -4.431 1.00 91.50 76 ASP A N 1
ATOM 590 C CA . ASP A 1 76 ? 0.435 -14.438 -4.112 1.00 91.50 76 ASP A CA 1
ATOM 591 C C . ASP A 1 76 ? -0.022 -15.033 -2.767 1.00 91.50 76 ASP A C 1
ATOM 593 O O . ASP A 1 76 ? 0.523 -16.038 -2.311 1.00 91.50 76 ASP A O 1
ATOM 597 N N . GLY A 1 77 ? -1.023 -14.421 -2.128 1.00 92.56 77 GLY A N 1
ATOM 598 C CA . GLY A 1 77 ? -1.620 -14.887 -0.878 1.00 92.56 77 GLY A CA 1
ATOM 599 C C . GLY A 1 77 ? -0.882 -14.448 0.386 1.00 92.56 77 GLY A C 1
ATOM 600 O O . GLY A 1 77 ? -1.301 -14.810 1.486 1.00 92.56 77 GLY A O 1
ATOM 601 N N . ARG A 1 78 ? 0.201 -13.669 0.273 1.00 94.88 78 ARG A N 1
ATOM 602 C CA . ARG A 1 78 ? 0.851 -13.057 1.439 1.00 94.88 78 ARG A CA 1
ATOM 603 C C . ARG A 1 78 ? 0.059 -11.851 1.944 1.00 94.88 78 ARG A C 1
ATOM 605 O O . ARG A 1 78 ? -0.631 -11.179 1.181 1.00 94.88 78 ARG A O 1
ATOM 612 N N . THR A 1 79 ? 0.251 -11.528 3.220 1.00 96.19 79 THR A N 1
ATOM 613 C CA . THR A 1 79 ? -0.268 -10.300 3.834 1.00 96.19 79 THR A CA 1
ATOM 614 C C . THR A 1 79 ? 0.885 -9.490 4.406 1.00 96.19 79 THR A C 1
ATOM 616 O O . THR A 1 79 ? 1.686 -10.005 5.187 1.00 96.19 79 THR A O 1
ATOM 619 N N . LEU A 1 80 ? 0.974 -8.220 4.017 1.00 95.12 80 LEU A N 1
ATOM 620 C CA . LEU A 1 80 ? 1.864 -7.248 4.646 1.00 95.12 80 LEU A CA 1
ATOM 621 C C . LEU A 1 80 ? 1.121 -6.570 5.791 1.00 95.12 80 LEU A C 1
ATOM 623 O O . LEU A 1 80 ? 0.020 -6.075 5.577 1.00 95.12 80 LEU A O 1
ATOM 627 N N . SER A 1 81 ? 1.746 -6.500 6.964 1.00 97.12 81 SER A N 1
ATOM 628 C CA . SER A 1 81 ? 1.225 -5.768 8.121 1.00 97.12 81 SER A CA 1
ATOM 629 C C . SER A 1 81 ? 2.233 -4.710 8.544 1.00 97.12 81 SER A C 1
ATOM 631 O O . SER A 1 81 ? 3.409 -5.012 8.766 1.00 97.12 81 SER A O 1
ATOM 633 N N . VAL A 1 82 ? 1.785 -3.461 8.639 1.00 96.44 82 VAL A N 1
ATOM 634 C CA . VAL A 1 82 ? 2.614 -2.322 9.051 1.00 96.44 82 VAL A CA 1
ATOM 635 C C . VAL A 1 82 ? 1.853 -1.436 10.027 1.00 96.44 82 VAL A C 1
ATOM 637 O O . VAL A 1 82 ? 0.631 -1.343 9.970 1.00 96.44 82 VAL A O 1
ATOM 640 N N . ARG A 1 83 ? 2.567 -0.742 10.918 1.00 96.94 83 ARG A N 1
ATOM 641 C CA . ARG A 1 83 ? 1.925 0.118 11.920 1.00 96.94 83 ARG A CA 1
ATOM 642 C C . ARG A 1 83 ? 1.479 1.448 11.319 1.00 96.94 83 ARG A C 1
ATOM 644 O O . ARG A 1 83 ? 2.275 2.142 10.684 1.00 96.94 83 ARG A O 1
ATOM 651 N N . LEU A 1 84 ? 0.249 1.865 11.614 1.00 95.25 84 LEU A N 1
ATOM 652 C CA . LEU A 1 84 ? -0.322 3.135 11.154 1.00 95.25 84 LEU A CA 1
ATOM 653 C C . LEU A 1 84 ? 0.442 4.360 11.656 1.00 95.25 84 LEU A C 1
ATOM 655 O O . LEU A 1 84 ? 0.433 5.394 10.994 1.00 95.25 84 LEU A O 1
ATOM 659 N N . VAL A 1 85 ? 1.178 4.243 12.764 1.00 95.88 85 VAL A N 1
ATOM 660 C CA . VAL A 1 85 ? 2.059 5.312 13.268 1.00 95.88 85 VAL A CA 1
ATOM 661 C C . VAL A 1 85 ? 3.128 5.749 12.257 1.00 95.88 85 VAL A C 1
ATOM 663 O O . VAL A 1 85 ? 3.616 6.875 12.329 1.00 95.88 85 VAL A O 1
ATOM 666 N N . TRP A 1 86 ? 3.469 4.903 11.278 1.00 96.75 86 TRP A N 1
ATOM 667 C CA . TRP A 1 86 ? 4.371 5.265 10.178 1.00 96.75 86 TRP A CA 1
ATOM 668 C C . TRP A 1 86 ? 3.712 6.166 9.130 1.00 96.75 86 TRP A C 1
ATOM 670 O O . TRP A 1 86 ? 4.407 6.829 8.361 1.00 96.75 86 TRP A O 1
ATOM 680 N N . PHE A 1 87 ? 2.381 6.243 9.133 1.00 95.12 87 PHE A N 1
ATOM 681 C CA . PHE A 1 87 ? 1.566 7.036 8.221 1.00 95.12 87 PHE A CA 1
ATOM 682 C C . PHE A 1 87 ? 0.694 8.016 9.022 1.00 95.12 87 PHE A C 1
ATOM 684 O O . PHE A 1 87 ? -0.517 7.821 9.125 1.00 95.12 87 PHE A O 1
ATOM 691 N N . PRO A 1 88 ? 1.262 9.113 9.570 1.00 92.94 88 PRO A N 1
ATOM 692 C CA . PRO A 1 88 ? 0.560 9.991 10.514 1.00 92.94 88 PRO A CA 1
ATOM 693 C C . PRO A 1 88 ? -0.785 10.527 10.009 1.00 92.94 88 PRO A C 1
ATOM 695 O O . PRO A 1 88 ? -1.723 10.687 10.784 1.00 92.94 88 PRO A O 1
ATOM 698 N N . ARG A 1 89 ? -0.903 10.774 8.697 1.00 95.12 89 ARG A N 1
ATOM 699 C CA . ARG A 1 89 ? -2.164 11.208 8.075 1.00 95.12 89 ARG A CA 1
ATOM 700 C C . ARG A 1 89 ? -3.241 10.123 8.099 1.00 95.12 89 ARG A C 1
ATOM 702 O O . ARG A 1 89 ? -4.401 10.451 8.302 1.00 95.12 89 ARG A O 1
ATOM 709 N N . LEU A 1 90 ? -2.862 8.863 7.888 1.00 93.62 90 LEU A N 1
ATOM 710 C CA . LEU A 1 90 ? -3.779 7.725 7.924 1.00 93.62 90 LEU A CA 1
ATOM 711 C C . LEU A 1 90 ? -4.131 7.348 9.371 1.00 93.62 90 LEU A C 1
ATOM 713 O O . LEU A 1 90 ? -5.287 7.060 9.657 1.00 93.62 90 LEU A O 1
ATOM 717 N N . LEU A 1 91 ? -3.176 7.458 10.304 1.00 95.19 91 LEU A N 1
ATOM 718 C CA . LEU A 1 91 ? -3.439 7.310 11.740 1.00 95.19 91 LEU A CA 1
ATOM 719 C C . LEU A 1 91 ? -4.478 8.329 12.241 1.00 95.19 91 LEU A C 1
ATOM 721 O O . LEU A 1 91 ? -5.339 7.992 13.045 1.00 95.19 91 LEU A O 1
ATOM 725 N N . ALA A 1 92 ? -4.437 9.569 11.756 1.00 95.44 92 ALA A N 1
ATOM 726 C CA . ALA A 1 92 ? -5.412 10.595 12.131 1.00 95.44 92 ALA A CA 1
ATOM 727 C C . ALA A 1 92 ? -6.779 10.457 11.423 1.00 95.44 92 ALA A C 1
ATOM 729 O O . ALA A 1 92 ? -7.699 11.210 11.739 1.00 95.44 92 ALA A O 1
ATOM 730 N N . ALA A 1 93 ? -6.920 9.543 10.456 1.00 94.69 93 ALA A N 1
ATOM 731 C CA . ALA A 1 93 ? -8.153 9.361 9.697 1.00 94.69 93 ALA A CA 1
ATOM 732 C C . ALA A 1 93 ? -9.215 8.607 10.512 1.00 94.69 93 ALA A C 1
ATOM 734 O O . ALA A 1 93 ? -8.891 7.697 11.279 1.00 94.69 93 ALA A O 1
ATOM 735 N N . THR A 1 94 ? -10.488 8.957 10.311 1.00 94.12 94 THR A N 1
ATOM 736 C CA . THR A 1 94 ? -11.625 8.251 10.923 1.00 94.12 94 THR A CA 1
ATOM 737 C C . THR A 1 94 ? -11.794 6.858 10.321 1.00 94.12 94 THR A C 1
ATOM 739 O O . THR A 1 94 ? -11.364 6.610 9.196 1.00 94.12 94 THR A O 1
ATOM 742 N N . SER A 1 95 ? -12.483 5.948 11.013 1.00 92.00 95 SER A N 1
ATOM 743 C CA . SER A 1 95 ? -12.741 4.594 10.497 1.00 92.00 95 SER A CA 1
ATOM 744 C C . SER A 1 95 ? -13.448 4.607 9.133 1.00 92.00 95 SER A C 1
ATOM 746 O O . SER A 1 95 ? -13.117 3.810 8.262 1.00 92.00 95 SER A O 1
ATOM 748 N N . ALA A 1 96 ? -14.357 5.564 8.905 1.00 93.12 96 ALA A N 1
ATOM 749 C CA . ALA A 1 96 ? -15.016 5.741 7.610 1.00 93.12 96 ALA A CA 1
ATOM 750 C C . ALA A 1 96 ? -14.028 6.141 6.500 1.00 93.12 96 ALA A C 1
ATOM 752 O O . ALA A 1 96 ? -14.093 5.606 5.401 1.00 93.12 96 ALA A O 1
ATOM 753 N N . GLN A 1 97 ? -13.081 7.038 6.793 1.00 94.69 97 GLN A N 1
ATOM 754 C CA . GLN A 1 97 ? -12.037 7.445 5.844 1.00 94.69 97 GLN A CA 1
ATOM 755 C C . GLN A 1 97 ? -11.015 6.334 5.591 1.00 94.69 97 GLN A C 1
ATOM 757 O O . GLN A 1 97 ? -10.534 6.181 4.476 1.00 94.69 97 GLN A O 1
ATOM 762 N N . ARG A 1 98 ? -10.686 5.545 6.618 1.00 93.38 98 ARG A N 1
ATOM 763 C CA . ARG A 1 98 ? -9.800 4.381 6.496 1.00 93.38 98 ARG A CA 1
ATOM 764 C C . ARG A 1 98 ? -10.421 3.262 5.647 1.00 93.38 98 ARG A C 1
ATOM 766 O O . ARG A 1 98 ? -9.691 2.512 5.007 1.00 93.38 98 ARG A O 1
ATOM 773 N N . GLY A 1 99 ? -11.751 3.168 5.630 1.00 92.00 99 GLY A N 1
ATOM 774 C CA . GLY A 1 99 ? -12.498 2.249 4.769 1.00 92.00 99 GLY A CA 1
ATOM 775 C C . GLY A 1 99 ? -12.645 2.710 3.314 1.00 92.00 99 GLY A C 1
ATOM 776 O O . GLY A 1 99 ? -12.972 1.890 2.462 1.00 92.00 99 GLY A O 1
ATOM 777 N N . ASP A 1 100 ? -12.384 3.985 3.012 1.00 93.75 100 ASP A N 1
ATOM 778 C CA . ASP A 1 100 ? -12.504 4.569 1.668 1.00 93.75 100 ASP A CA 1
ATOM 779 C C . ASP A 1 100 ? -11.173 4.493 0.902 1.00 93.75 100 ASP A C 1
ATOM 781 O O . ASP A 1 100 ? -10.505 5.494 0.633 1.00 93.75 100 ASP A O 1
ATOM 785 N N . TRP A 1 101 ? -10.736 3.271 0.599 1.00 92.88 101 TRP A N 1
ATOM 786 C CA . TRP A 1 101 ? -9.512 3.016 -0.160 1.00 92.88 101 TRP A CA 1
ATOM 787 C C . TRP A 1 101 ? -9.815 2.521 -1.575 1.00 92.88 101 TRP A C 1
ATOM 789 O O . TRP A 1 101 ? -10.875 1.969 -1.872 1.00 92.88 101 TRP A O 1
ATOM 799 N N . ARG A 1 102 ? -8.839 2.692 -2.470 1.00 93.12 102 ARG A N 1
ATOM 800 C CA . ARG A 1 102 ? -8.899 2.196 -3.846 1.00 93.12 102 ARG A CA 1
ATOM 801 C C . ARG A 1 102 ? -7.508 1.804 -4.340 1.00 93.12 102 ARG A C 1
ATOM 803 O O . ARG A 1 102 ? -6.561 2.564 -4.158 1.00 93.12 102 ARG A O 1
ATOM 810 N N . LEU A 1 103 ? -7.425 0.659 -5.018 1.00 90.25 103 LEU A N 1
ATOM 811 C CA . LEU A 1 103 ? -6.227 0.202 -5.734 1.00 90.25 103 LEU A CA 1
ATOM 812 C C . LEU A 1 103 ? -5.905 1.107 -6.931 1.00 90.25 103 LEU A C 1
ATOM 814 O O . LEU A 1 103 ? -6.810 1.531 -7.662 1.00 90.25 103 LEU A O 1
ATOM 818 N N . ILE A 1 104 ? -4.621 1.384 -7.154 1.00 87.81 104 ILE A N 1
ATOM 819 C CA . ILE A 1 104 ? -4.126 2.236 -8.247 1.00 87.81 104 ILE A CA 1
ATOM 820 C C . ILE A 1 104 ? -2.894 1.602 -8.904 1.00 87.81 104 ILE A C 1
ATOM 822 O O . ILE A 1 104 ? -2.220 0.779 -8.310 1.00 87.81 104 ILE A O 1
ATOM 826 N N . GLY A 1 105 ? -2.570 1.975 -10.147 1.00 83.56 105 GLY A N 1
ATOM 827 C CA . GLY A 1 105 ? -1.304 1.552 -10.773 1.00 83.56 105 GLY A CA 1
ATOM 828 C C . GLY A 1 105 ? -1.133 0.039 -10.991 1.00 83.56 105 GLY A C 1
ATOM 829 O O . GLY A 1 105 ? -0.003 -0.426 -11.056 1.00 83.56 105 GLY A O 1
ATOM 830 N N . GLY A 1 106 ? -2.229 -0.723 -11.106 1.00 76.81 106 GLY A N 1
ATOM 831 C CA . GLY A 1 106 ? -2.200 -2.186 -11.278 1.00 76.81 106 GLY A CA 1
ATOM 832 C C . GLY A 1 106 ? -2.347 -2.990 -9.979 1.00 76.81 106 GLY A C 1
ATOM 833 O O . GLY A 1 106 ? -2.427 -4.214 -10.042 1.00 76.81 106 GLY A O 1
ATOM 834 N N . GLY A 1 107 ? -2.434 -2.304 -8.835 1.00 75.31 107 GLY A N 1
ATOM 835 C CA . GLY A 1 107 ? -2.665 -2.846 -7.494 1.00 75.31 107 GLY A CA 1
ATOM 836 C C . GLY A 1 107 ? -2.412 -1.769 -6.455 1.00 75.31 107 GLY A C 1
ATOM 837 O O . GLY A 1 107 ? -1.230 -1.584 -6.110 1.00 75.31 107 GLY A O 1
#